Protein AF-A0A6J7IMC7-F1 (afdb_monomer)

Sequence (112 aa):
MTWAARDAGADPWSIACPRCGATLAGDQDWCMSCGAPARTVIAPTPRWRRPVVALAALALVALGGLAAAFVALTADDPTPARTLTRTTTLAPGVAPPPGVKTVTDPTTAPVP

Foldseek 3Di:
DDPPPPDPPPQVLWDAAPPPRDIDHNPDQADPVPRDRRPPPPPPDPPVVVVVVVVVVVVVVVVVVVVVVVCVVVVPDDDPDPPDDDDDDDDPPDDDDPDDDPDPDPDDDDDD

Secondary structu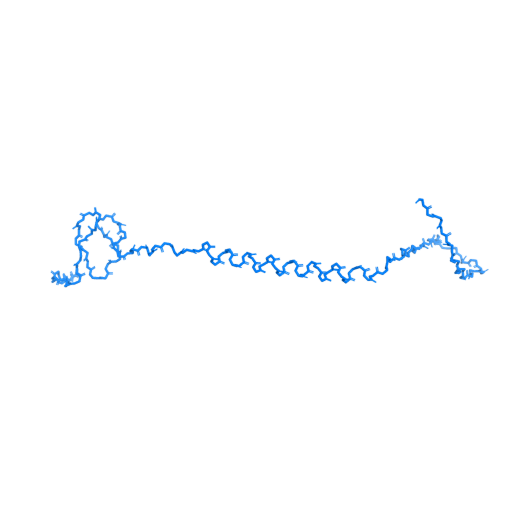re (DSSP, 8-state):
-----------TT-EE-TTT--EE-TT-SB-TTT--BSS---PPPP-THHHHHHHHHHHHHHHHHHHHHHHHHHHSS-----------PPPTTPPPPTT---------PPP-

Solvent-accessible surface area (backbone atoms only — not comparable to full-atom values): 7768 Å² total; per-residue (Å²): 140,76,83,69,78,74,72,87,61,82,55,91,57,47,44,64,33,92,86,79,60,51,83,34,56,68,84,50,53,54,37,92,87,76,70,45,70,63,64,68,73,74,69,78,78,70,74,56,66,56,63,52,51,52,52,52,52,52,51,50,52,52,5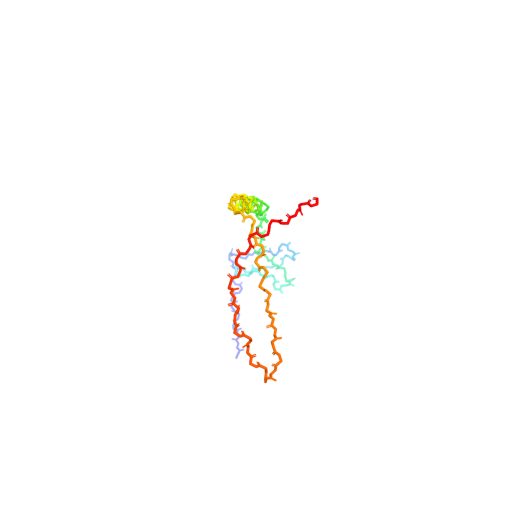2,51,52,53,52,53,53,51,50,59,58,58,70,71,56,73,80,76,77,81,81,80,81,82,84,81,86,77,66,93,89,67,80,81,74,93,75,86,69,91,76,87,71,89,78,82,78,87,84,134

Structure (mmCIF, N/CA/C/O backbone):
data_AF-A0A6J7IMC7-F1
#
_entry.id   AF-A0A6J7IMC7-F1
#
loop_
_atom_site.group_PDB
_atom_site.id
_atom_site.type_symbol
_atom_site.label_atom_id
_atom_site.label_alt_id
_atom_site.label_comp_id
_atom_site.label_asym_id
_atom_site.label_entity_id
_atom_site.label_seq_id
_atom_site.pdbx_PDB_ins_code
_atom_site.Cartn_x
_atom_site.Cartn_y
_atom_site.Cartn_z
_atom_site.occupancy
_atom_site.B_iso_or_equiv
_atom_site.auth_seq_id
_atom_site.auth_comp_id
_atom_site.auth_asym_id
_atom_site.auth_atom_id
_atom_site.pdbx_PDB_model_num
ATOM 1 N N . MET A 1 1 ? 0.063 -4.998 56.283 1.00 47.31 1 MET A N 1
ATOM 2 C CA . MET A 1 1 ? -0.082 -4.947 54.811 1.00 47.31 1 MET A CA 1
ATOM 3 C C . MET A 1 1 ? -1.540 -4.649 54.480 1.00 47.31 1 MET A C 1
ATOM 5 O O . MET A 1 1 ? -2.257 -5.498 53.975 1.00 47.31 1 MET A O 1
ATOM 9 N N . THR A 1 2 ? -2.008 -3.459 54.844 1.00 46.41 2 THR A N 1
ATOM 10 C CA . THR A 1 2 ? -3.363 -2.989 54.545 1.00 46.41 2 THR A CA 1
ATOM 11 C C . THR A 1 2 ? -3.203 -1.930 53.469 1.00 46.41 2 THR A C 1
ATOM 13 O O . THR A 1 2 ? -2.844 -0.791 53.765 1.00 46.41 2 THR A O 1
ATOM 16 N N . TRP A 1 3 ? -3.354 -2.332 52.206 1.00 53.53 3 TRP A N 1
ATOM 17 C CA . TRP A 1 3 ? -3.538 -1.389 51.112 1.00 53.53 3 TRP A CA 1
ATOM 18 C C . TRP A 1 3 ? -4.879 -0.719 51.386 1.00 53.53 3 TRP A C 1
ATOM 20 O O . TRP A 1 3 ? -5.947 -1.288 51.184 1.00 53.53 3 TRP A O 1
ATOM 30 N N . ALA A 1 4 ? -4.798 0.449 52.012 1.00 50.03 4 ALA A N 1
ATOM 31 C CA . ALA A 1 4 ? -5.940 1.302 52.218 1.00 50.03 4 ALA A CA 1
ATOM 32 C C . ALA A 1 4 ? -6.588 1.519 50.856 1.00 50.03 4 ALA A C 1
ATOM 34 O O . ALA A 1 4 ? -5.904 1.846 49.878 1.00 50.03 4 ALA A O 1
ATOM 35 N N . ALA A 1 5 ? -7.893 1.270 50.829 1.00 54.31 5 ALA A N 1
ATOM 36 C CA . ALA A 1 5 ? -8.795 1.743 49.812 1.00 54.31 5 ALA A CA 1
ATOM 37 C C . ALA A 1 5 ? -8.384 3.171 49.451 1.00 54.31 5 ALA A C 1
ATOM 39 O O . ALA A 1 5 ? -8.567 4.096 50.237 1.00 54.31 5 ALA A O 1
ATOM 40 N N . ARG A 1 6 ? -7.753 3.327 48.285 1.00 59.56 6 ARG A N 1
ATOM 41 C CA . ARG A 1 6 ? -7.771 4.614 47.612 1.00 59.56 6 ARG A CA 1
ATOM 42 C C . ARG A 1 6 ? -9.229 4.831 47.289 1.00 59.56 6 ARG A C 1
ATOM 44 O O . ARG A 1 6 ? -9.833 4.014 46.594 1.00 59.56 6 ARG A O 1
ATOM 51 N N . ASP A 1 7 ? -9.763 5.852 47.929 1.00 46.78 7 ASP A N 1
ATOM 52 C CA . ASP A 1 7 ? -11.143 6.256 47.874 1.00 46.78 7 ASP A CA 1
ATOM 53 C C . ASP A 1 7 ? -11.668 6.136 46.449 1.00 46.78 7 ASP A C 1
ATOM 55 O O . ASP A 1 7 ? -11.215 6.816 45.528 1.00 46.78 7 ASP A O 1
ATOM 59 N N . ALA A 1 8 ? -12.677 5.280 46.306 1.00 53.53 8 ALA A N 1
ATOM 60 C CA . ALA A 1 8 ? -13.664 5.315 45.242 1.00 53.53 8 ALA A CA 1
ATOM 61 C C . ALA A 1 8 ? -14.513 6.600 45.356 1.00 53.53 8 ALA A C 1
ATOM 63 O O . ALA A 1 8 ? -15.741 6.563 45.315 1.00 53.53 8 ALA A O 1
ATOM 64 N N . GLY A 1 9 ? -13.856 7.745 45.562 1.00 49.03 9 GLY A N 1
ATOM 65 C CA . GLY A 1 9 ? -14.438 9.045 45.314 1.00 49.03 9 GLY A CA 1
ATOM 66 C C . GLY A 1 9 ? -14.725 9.100 43.827 1.00 49.03 9 GLY A C 1
ATOM 67 O O . GLY A 1 9 ? -13.869 8.732 43.026 1.00 49.03 9 GLY A O 1
ATOM 68 N N . ALA A 1 10 ? -15.955 9.468 43.482 1.00 59.72 10 ALA A N 1
ATOM 69 C CA . ALA A 1 10 ? -16.407 9.605 42.111 1.00 59.72 10 ALA A CA 1
ATOM 70 C C . ALA A 1 10 ? -15.374 10.406 41.313 1.00 59.72 10 ALA A C 1
ATOM 72 O O . ALA A 1 10 ? -15.285 11.625 41.447 1.00 59.72 10 ALA A O 1
ATOM 73 N N . ASP A 1 11 ? -14.564 9.702 40.526 1.00 67.62 11 ASP A N 1
ATOM 74 C CA . ASP A 1 11 ? -13.674 10.333 39.576 1.00 67.62 11 ASP A CA 1
ATOM 75 C C . ASP A 1 11 ? -14.585 11.095 38.605 1.00 67.62 11 ASP A C 1
ATOM 77 O O . ASP A 1 11 ? -15.406 10.457 37.926 1.00 67.62 11 ASP A O 1
ATOM 81 N N . PRO A 1 12 ? -14.507 12.438 38.548 1.00 72.69 12 PRO A N 1
ATOM 82 C CA . PRO A 1 12 ? -15.342 13.220 37.643 1.00 72.69 12 PRO A CA 1
ATOM 83 C C . PRO A 1 12 ? -15.087 12.861 36.169 1.00 72.69 12 PRO A C 1
ATOM 85 O O . PRO A 1 12 ? -15.881 13.223 35.306 1.00 72.69 12 PRO A O 1
ATOM 88 N N . TRP A 1 13 ? -14.013 12.119 35.883 1.00 81.25 13 TRP A N 1
ATOM 89 C CA . TRP A 1 13 ? -13.626 11.626 34.565 1.00 81.25 13 TRP A CA 1
ATOM 90 C C . TRP A 1 13 ? -13.980 10.151 34.333 1.00 81.25 13 TRP A C 1
ATOM 92 O O . TRP A 1 13 ? -13.516 9.548 33.353 1.00 81.25 13 TRP A O 1
ATOM 102 N N . SER A 1 14 ? -14.796 9.561 35.214 1.00 87.38 14 SER A N 1
ATOM 103 C CA . SER A 1 14 ? -15.289 8.200 35.035 1.00 87.38 14 SER A CA 1
ATOM 104 C C . SER A 1 14 ? -16.332 8.107 33.919 1.00 87.38 14 SER A C 1
ATOM 106 O O . SER A 1 14 ? -17.214 8.953 33.777 1.00 87.38 14 SER A O 1
ATOM 108 N N . ILE A 1 15 ? -16.223 7.060 33.102 1.00 88.75 15 ILE A N 1
ATOM 109 C CA . ILE A 1 15 ? -17.140 6.780 31.988 1.00 88.75 15 ILE A CA 1
ATOM 110 C C . ILE A 1 15 ? -17.663 5.347 32.083 1.00 88.75 15 ILE A C 1
ATOM 112 O O . ILE A 1 15 ? -17.000 4.474 32.639 1.00 88.75 15 ILE A O 1
ATOM 116 N N . ALA A 1 16 ? -18.833 5.071 31.512 1.00 90.62 16 ALA A N 1
ATOM 117 C CA . ALA A 1 16 ? -19.326 3.703 31.377 1.00 90.62 16 ALA A CA 1
ATOM 118 C C . ALA A 1 16 ? -18.688 3.012 30.159 1.00 90.62 16 ALA A C 1
ATO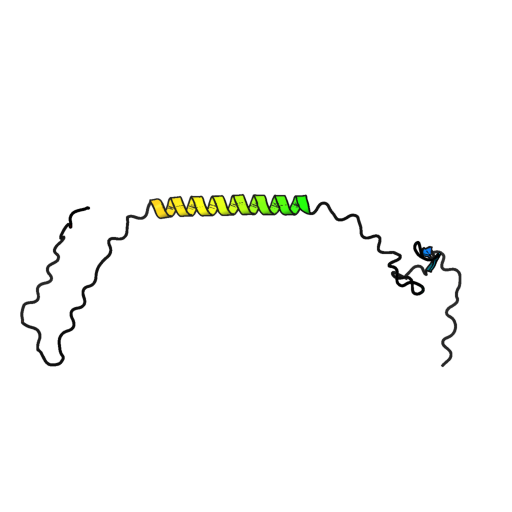M 120 O O . ALA A 1 16 ? -18.563 3.602 29.085 1.00 90.62 16 ALA A O 1
ATOM 121 N N . CYS A 1 17 ? -18.315 1.740 30.303 1.00 90.19 17 CYS A N 1
ATOM 122 C CA . CYS A 1 17 ? -17.821 0.926 29.197 1.00 90.19 17 CYS A CA 1
ATOM 123 C C . CYS A 1 17 ? -18.907 0.794 28.115 1.00 90.19 17 CYS A C 1
ATOM 125 O O . CYS A 1 17 ? -19.978 0.266 28.421 1.00 90.19 17 CYS A O 1
ATOM 127 N N . PRO A 1 18 ? -18.641 1.131 26.838 1.00 85.50 18 PRO A N 1
ATOM 128 C CA . PRO A 1 18 ? -19.640 1.001 25.773 1.00 85.50 18 PRO A CA 1
ATOM 129 C C . PRO A 1 18 ? -19.992 -0.459 25.441 1.00 85.50 18 PRO A C 1
ATOM 131 O O . PRO A 1 18 ? -20.965 -0.711 24.739 1.00 85.50 18 PRO A O 1
ATOM 134 N N . ARG A 1 19 ? -19.202 -1.431 25.924 1.00 89.00 19 ARG A N 1
ATOM 135 C CA . ARG A 1 19 ? -19.414 -2.861 25.665 1.00 89.00 19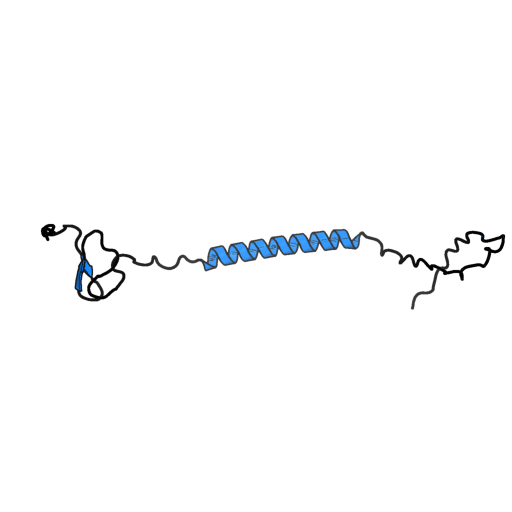 ARG A CA 1
ATOM 136 C C . ARG A 1 19 ? -20.202 -3.571 26.764 1.00 89.00 19 ARG A C 1
ATOM 138 O O . ARG A 1 19 ? -21.062 -4.383 26.448 1.00 89.00 19 ARG A O 1
ATOM 145 N N . CYS A 1 20 ? -19.879 -3.322 28.034 1.00 93.88 20 CYS A N 1
ATOM 146 C CA . CYS A 1 20 ? -20.477 -4.040 29.169 1.00 93.88 20 CYS A CA 1
ATOM 147 C C . CYS A 1 20 ? -21.110 -3.138 30.241 1.00 93.88 20 CYS A C 1
ATOM 149 O O . CYS A 1 20 ? -21.657 -3.658 31.206 1.00 93.88 20 CYS A O 1
ATOM 151 N N . GLY A 1 21 ? -21.015 -1.811 30.115 1.00 92.06 21 GLY A N 1
ATOM 152 C CA . GLY A 1 21 ? -21.593 -0.855 31.064 1.00 92.06 21 GLY A CA 1
ATOM 153 C C . GLY A 1 21 ? -20.825 -0.664 32.377 1.00 92.06 21 GLY A C 1
ATOM 154 O O . GLY A 1 21 ? -21.219 0.182 33.171 1.00 92.06 21 GLY A O 1
ATOM 155 N N . ALA A 1 22 ? -19.731 -1.395 32.617 1.00 92.56 22 ALA A N 1
ATOM 156 C CA . ALA A 1 22 ? -18.917 -1.222 33.824 1.00 92.56 22 ALA A CA 1
ATOM 157 C C . ALA A 1 22 ? -18.312 0.191 33.912 1.00 92.56 22 ALA A C 1
ATOM 159 O O . ALA A 1 22 ? -17.944 0.766 32.888 1.00 92.56 22 ALA A O 1
ATOM 160 N N . THR A 1 23 ? -18.166 0.731 35.124 1.00 91.44 23 THR A N 1
ATOM 161 C CA . THR A 1 23 ? -17.527 2.035 35.362 1.00 91.44 23 THR A CA 1
ATOM 162 C C . THR A 1 23 ? -16.019 1.950 35.132 1.00 91.44 23 THR A C 1
ATOM 164 O O . THR A 1 23 ? -15.346 1.079 35.684 1.00 91.44 23 THR A O 1
ATOM 167 N N . LEU A 1 24 ? -15.477 2.864 34.332 1.00 89.56 24 LEU A N 1
ATOM 168 C CA . LEU A 1 24 ? -14.045 3.026 34.098 1.00 89.56 24 LEU A CA 1
ATOM 169 C C . LEU A 1 24 ? -13.552 4.330 34.703 1.00 89.56 24 LEU A C 1
ATOM 171 O O . LEU A 1 24 ? -14.200 5.358 34.534 1.00 89.56 24 LEU A O 1
ATOM 175 N N . ALA A 1 25 ? -12.378 4.291 35.332 1.00 87.88 25 ALA A N 1
ATOM 176 C CA . ALA A 1 25 ? -11.698 5.493 35.804 1.00 87.88 25 ALA A CA 1
ATOM 177 C C . ALA A 1 25 ? -11.153 6.337 34.634 1.00 87.88 25 ALA A C 1
ATOM 179 O O . ALA A 1 25 ? -11.055 5.865 33.492 1.00 87.88 25 ALA A O 1
ATOM 180 N N . GLY A 1 26 ? -10.817 7.592 34.934 1.00 83.75 26 GLY A N 1
ATOM 181 C CA . GLY A 1 26 ? -10.303 8.616 34.025 1.00 83.75 2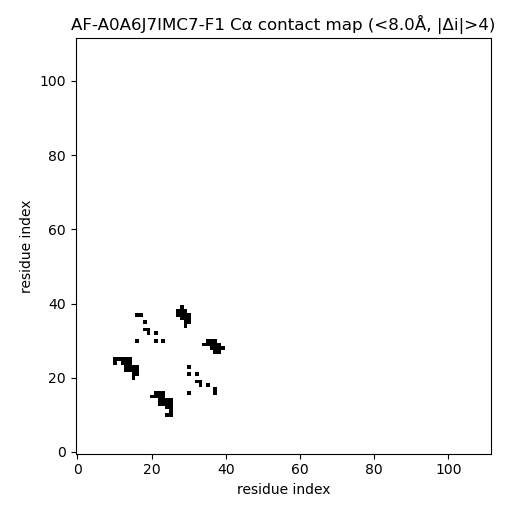6 GLY A CA 1
ATOM 182 C C . GLY A 1 26 ? -9.059 8.214 33.235 1.00 83.75 26 GLY A C 1
ATOM 183 O O . GLY A 1 26 ? -8.875 8.655 32.103 1.00 83.75 26 GLY A O 1
ATOM 184 N N . ASP A 1 27 ? -8.237 7.347 33.807 1.00 82.06 27 ASP A N 1
ATOM 185 C CA . ASP A 1 27 ? -6.935 6.915 33.300 1.00 82.06 27 ASP A CA 1
ATOM 186 C C . ASP A 1 27 ? -6.935 5.479 32.742 1.00 82.06 27 ASP A C 1
ATOM 188 O O . ASP A 1 27 ? -5.910 5.006 32.257 1.00 82.06 27 ASP A O 1
ATOM 192 N N . GLN A 1 28 ? -8.072 4.771 32.771 1.00 86.81 28 GLN A N 1
ATOM 193 C CA . GLN A 1 28 ? -8.146 3.392 32.283 1.00 86.81 28 GLN A CA 1
ATOM 194 C C . GLN A 1 28 ? -8.401 3.308 30.773 1.00 86.81 28 GLN A C 1
ATOM 196 O O . GLN A 1 28 ? -9.495 3.615 30.290 1.00 86.81 28 GLN A O 1
ATOM 201 N N . ASP A 1 29 ? -7.408 2.794 30.043 1.00 87.44 29 ASP A N 1
ATOM 202 C CA . ASP A 1 29 ? -7.489 2.516 28.601 1.00 87.44 29 ASP A CA 1
ATOM 203 C C . ASP A 1 29 ? -8.311 1.255 28.269 1.00 87.44 29 ASP A C 1
ATOM 205 O O . ASP A 1 29 ? -8.916 1.153 27.193 1.00 87.44 29 ASP A O 1
ATOM 209 N N . TRP A 1 30 ? -8.372 0.305 29.209 1.00 90.00 30 TRP A N 1
ATOM 210 C CA . TRP A 1 30 ? -8.982 -1.018 29.053 1.00 90.00 30 TRP A CA 1
ATOM 211 C C . TRP A 1 30 ? -10.001 -1.270 30.163 1.00 90.00 30 TRP A C 1
ATOM 213 O O . TRP A 1 30 ? -9.789 -0.915 31.321 1.00 90.00 30 TRP A O 1
ATOM 223 N N . CYS A 1 31 ? -11.104 -1.936 29.832 1.00 91.31 31 CYS A N 1
ATOM 224 C CA . CYS A 1 31 ? -12.073 -2.356 30.834 1.00 91.31 31 CYS A CA 1
ATOM 225 C C . CYS A 1 31 ? -11.583 -3.615 31.565 1.00 91.31 31 CYS A C 1
ATOM 227 O O . CYS A 1 31 ? -11.532 -4.689 30.971 1.00 91.31 31 CYS A O 1
ATOM 229 N N . MET A 1 32 ? -11.323 -3.518 32.869 1.00 91.88 32 MET A N 1
ATOM 230 C CA . MET A 1 32 ? -10.904 -4.660 33.702 1.00 91.88 32 MET A CA 1
ATOM 231 C C . MET A 1 32 ? -12.008 -5.706 33.924 1.00 91.88 32 MET A C 1
ATOM 233 O O . MET A 1 32 ? -11.728 -6.812 34.375 1.00 91.88 32 MET A O 1
ATOM 237 N N . SER A 1 33 ? -13.263 -5.384 33.591 1.00 93.19 33 SER A N 1
ATOM 238 C CA . SER A 1 33 ? -14.388 -6.320 33.708 1.00 93.19 33 SER A CA 1
ATOM 239 C C . SER A 1 33 ? -14.593 -7.185 32.461 1.00 93.19 33 SER A C 1
ATOM 241 O O . SER A 1 33 ? -15.004 -8.331 32.589 1.00 93.19 33 SER A O 1
ATOM 243 N N . CYS A 1 34 ? -14.346 -6.658 31.253 1.00 92.69 34 CYS A N 1
ATOM 244 C CA . CYS A 1 34 ? -14.607 -7.384 29.995 1.00 92.69 34 CYS A CA 1
ATOM 245 C C . CYS A 1 34 ? -13.432 -7.422 29.001 1.00 92.69 34 CYS A C 1
ATOM 247 O O . CYS A 1 34 ? -13.559 -8.023 27.935 1.00 92.69 34 CYS A O 1
ATOM 249 N N . GLY A 1 35 ? -12.314 -6.757 29.300 1.00 91.25 35 GLY A N 1
ATOM 250 C CA . GLY A 1 35 ? -11.118 -6.702 28.453 1.00 91.25 35 GLY A CA 1
ATOM 251 C C . GLY A 1 35 ? -11.234 -5.813 27.210 1.00 91.25 35 GLY A C 1
ATOM 252 O O . GLY A 1 35 ? -10.328 -5.802 26.381 1.00 91.25 35 GLY A O 1
ATOM 253 N N . ALA A 1 36 ? -12.337 -5.079 27.030 1.00 88.62 36 ALA A N 1
ATOM 254 C CA . ALA A 1 36 ? -12.512 -4.220 25.864 1.00 88.62 36 ALA A CA 1
ATOM 255 C C . ALA A 1 36 ? -11.641 -2.952 25.946 1.00 88.62 36 ALA A C 1
ATOM 257 O O . ALA A 1 36 ? -11.572 -2.346 27.020 1.00 88.62 36 ALA A O 1
ATOM 258 N N . PRO A 1 37 ? -11.045 -2.505 24.826 1.00 86.00 37 PRO A N 1
ATOM 259 C CA . PRO A 1 37 ? -10.451 -1.179 24.748 1.00 86.00 37 PRO A CA 1
ATOM 260 C C . PRO A 1 37 ? -11.563 -0.141 24.890 1.00 86.00 37 PRO A C 1
ATOM 262 O O . PRO A 1 37 ? -12.511 -0.131 24.105 1.00 86.00 37 PRO A O 1
ATOM 265 N N . ALA A 1 38 ? -11.490 0.700 25.914 1.00 76.94 38 ALA A N 1
ATOM 266 C CA . ALA A 1 38 ? -12.581 1.616 26.220 1.00 76.94 38 ALA A CA 1
ATOM 267 C C . ALA A 1 38 ? -12.347 3.038 25.715 1.00 76.94 38 ALA A C 1
ATOM 269 O O . ALA A 1 38 ? -13.313 3.746 25.444 1.00 76.94 38 ALA A O 1
ATOM 270 N N . ARG A 1 39 ? -11.080 3.445 25.576 1.00 71.12 39 ARG A N 1
ATOM 271 C CA . ARG A 1 39 ? -10.700 4.801 25.149 1.00 71.12 39 ARG A CA 1
ATOM 272 C C . ARG A 1 39 ? -9.975 4.846 23.809 1.00 71.12 39 ARG A C 1
ATOM 274 O O . ARG A 1 39 ? -9.898 5.908 23.198 1.00 71.12 39 ARG A O 1
ATOM 281 N N . THR A 1 40 ? -9.511 3.711 23.288 1.00 69.69 40 THR A N 1
ATOM 282 C CA . THR A 1 40 ? -8.913 3.657 21.950 1.00 69.69 40 THR A CA 1
ATOM 283 C C . THR A 1 40 ? -10.008 3.525 20.895 1.00 69.69 40 THR A C 1
ATOM 285 O O . THR A 1 40 ? -10.215 2.484 20.273 1.00 69.69 40 THR A O 1
ATOM 288 N N . VAL A 1 41 ? -10.719 4.63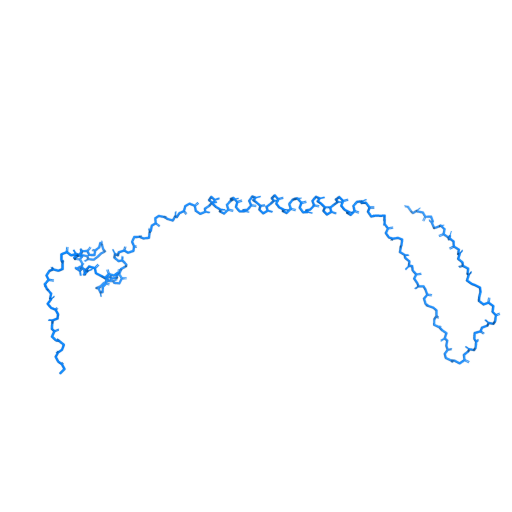0 20.654 1.00 62.94 41 VAL A N 1
ATOM 289 C CA . VAL A 1 41 ? -11.354 4.821 19.349 1.00 62.94 41 VAL A CA 1
ATOM 290 C C . VAL A 1 41 ? -10.203 4.892 18.355 1.00 62.94 41 VAL A C 1
ATOM 292 O O . VAL A 1 41 ? -9.541 5.919 18.223 1.00 62.94 41 VAL A O 1
ATOM 295 N N . ILE A 1 42 ? -9.908 3.760 17.716 1.00 65.38 42 ILE A N 1
ATOM 296 C CA . ILE A 1 42 ? -8.994 3.692 16.581 1.00 65.38 42 ILE A CA 1
ATOM 297 C C . ILE A 1 42 ? -9.515 4.731 15.592 1.00 65.38 42 ILE A C 1
ATOM 299 O O . ILE A 1 42 ? -10.605 4.566 15.038 1.00 65.38 42 ILE A O 1
ATOM 303 N N . ALA A 1 43 ? -8.784 5.840 15.442 1.00 66.38 43 ALA A N 1
ATOM 304 C CA . ALA A 1 43 ? -9.135 6.875 14.484 1.00 66.38 43 ALA A CA 1
ATOM 305 C C . ALA A 1 43 ? -9.401 6.202 13.125 1.00 66.38 43 ALA A C 1
ATOM 307 O O . ALA A 1 43 ? -8.677 5.256 12.784 1.00 66.38 43 ALA A O 1
ATOM 308 N N . PRO A 1 44 ? -10.424 6.641 12.360 1.00 69.06 44 PRO A N 1
ATOM 309 C CA . PRO A 1 44 ? -10.732 6.053 11.064 1.00 69.06 44 PRO A CA 1
ATOM 310 C C . PRO A 1 44 ? -9.445 5.914 10.267 1.00 69.06 44 PRO A C 1
ATOM 312 O O . PRO A 1 44 ? -8.679 6.879 10.186 1.00 69.06 44 PRO A O 1
ATOM 315 N N . THR A 1 45 ? -9.184 4.716 9.737 1.00 63.16 45 THR A N 1
ATOM 316 C CA . THR A 1 45 ? -7.942 4.424 9.024 1.00 63.16 45 THR A CA 1
ATOM 317 C C . THR A 1 45 ? -7.690 5.550 8.022 1.00 63.16 45 THR A C 1
ATOM 319 O O . THR A 1 45 ? -8.522 5.773 7.132 1.00 63.16 45 THR A O 1
ATOM 322 N N . PRO A 1 46 ? -6.587 6.313 8.172 1.00 71.12 46 PRO A N 1
ATOM 323 C CA . PRO A 1 46 ? -6.271 7.391 7.249 1.00 71.12 46 PRO A CA 1
ATOM 324 C C . PRO A 1 46 ? -6.292 6.823 5.832 1.00 71.12 46 PRO A C 1
ATOM 326 O O . PRO A 1 46 ? -5.968 5.648 5.646 1.00 71.12 46 PRO A O 1
ATOM 329 N N . ARG A 1 47 ? -6.683 7.615 4.824 1.00 81.94 47 ARG A N 1
ATOM 330 C CA . ARG A 1 47 ? -6.741 7.174 3.414 1.00 81.94 47 ARG A CA 1
ATOM 331 C C . ARG A 1 47 ? -5.333 6.904 2.848 1.00 81.94 47 ARG A C 1
ATOM 333 O O . ARG A 1 47 ? -4.918 7.549 1.889 1.00 81.94 47 ARG A O 1
ATOM 340 N N . TRP A 1 48 ? -4.622 5.925 3.404 1.00 88.94 48 TRP A N 1
ATOM 341 C CA . TRP A 1 48 ? -3.251 5.505 3.107 1.00 88.94 48 TRP A CA 1
ATOM 342 C C . TRP A 1 48 ? -3.057 5.096 1.652 1.00 88.94 48 TRP A C 1
ATOM 344 O O . TRP A 1 48 ? -1.957 5.191 1.120 1.00 88.94 48 TRP A O 1
ATOM 354 N N . ARG A 1 49 ? -4.143 4.742 0.960 1.00 91.00 49 ARG A N 1
ATOM 355 C CA . ARG A 1 49 ? -4.125 4.523 -0.488 1.00 91.00 49 ARG A CA 1
ATOM 356 C C . ARG A 1 49 ? -3.554 5.724 -1.249 1.00 91.00 49 ARG A C 1
ATOM 358 O O . ARG A 1 49 ? -2.826 5.518 -2.207 1.00 91.00 49 ARG A O 1
ATOM 365 N N . ARG A 1 50 ? -3.835 6.963 -0.821 1.00 93.31 50 ARG A N 1
ATOM 366 C CA . ARG A 1 50 ? -3.327 8.176 -1.489 1.00 93.31 50 ARG A CA 1
ATOM 367 C C . ARG A 1 50 ? -1.798 8.311 -1.419 1.00 93.31 50 ARG A C 1
ATOM 369 O O . ARG A 1 50 ? -1.198 8.383 -2.487 1.00 93.31 50 ARG A O 1
ATOM 376 N N . PRO A 1 51 ? -1.152 8.319 -0.235 1.00 92.81 51 PRO A N 1
ATOM 377 C CA . PRO A 1 51 ? 0.306 8.378 -0.169 1.00 92.81 51 PRO A CA 1
ATOM 378 C C . PRO A 1 51 ? 0.970 7.161 -0.825 1.00 92.81 51 PRO A C 1
ATOM 380 O O . PRO A 1 51 ? 1.979 7.329 -1.498 1.00 92.81 51 PRO A O 1
ATOM 383 N N . VAL A 1 52 ? 0.382 5.961 -0.722 1.00 95.69 52 VAL A N 1
ATOM 384 C CA . VAL A 1 52 ? 0.913 4.761 -1.397 1.00 95.69 52 VAL A CA 1
ATOM 385 C C . VAL A 1 52 ? 0.918 4.923 -2.920 1.00 95.69 52 VAL A C 1
ATOM 387 O O . VAL A 1 52 ? 1.933 4.657 -3.555 1.00 95.69 52 VAL A O 1
ATOM 390 N N . VAL A 1 53 ? -0.181 5.401 -3.513 1.00 96.88 53 VAL A N 1
ATOM 391 C CA . VAL A 1 53 ? -0.252 5.644 -4.964 1.00 96.88 53 VAL A CA 1
ATOM 392 C C . VAL A 1 53 ? 0.719 6.746 -5.390 1.00 96.88 53 VAL A C 1
ATOM 394 O O . VAL A 1 53 ? 1.373 6.606 -6.419 1.00 96.88 53 VAL A O 1
ATOM 397 N N . ALA A 1 54 ? 0.861 7.810 -4.595 1.00 97.00 54 ALA A N 1
ATOM 398 C CA . ALA A 1 54 ? 1.815 8.880 -4.881 1.00 97.00 54 ALA A CA 1
AT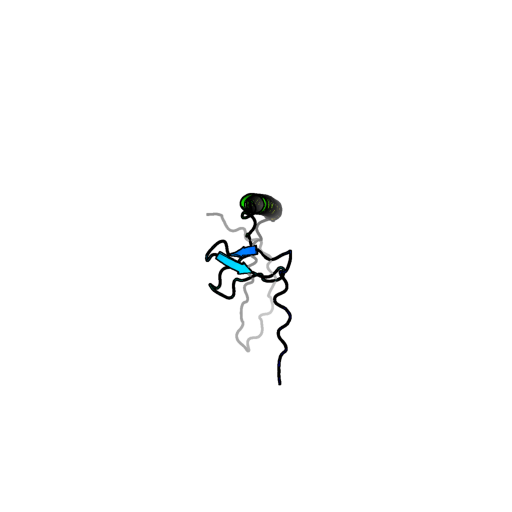OM 399 C C . ALA A 1 54 ? 3.267 8.369 -4.893 1.00 97.00 54 ALA A C 1
ATOM 401 O O . ALA A 1 54 ? 4.008 8.657 -5.830 1.00 97.00 54 ALA A O 1
ATOM 402 N N . LEU A 1 55 ? 3.655 7.564 -3.898 1.00 97.88 55 LEU A N 1
ATOM 403 C CA . LEU A 1 55 ? 4.985 6.952 -3.833 1.00 97.88 55 LEU A CA 1
ATOM 404 C C . LEU A 1 55 ? 5.226 5.977 -4.989 1.00 97.88 55 LEU A C 1
ATOM 406 O O . LEU A 1 55 ? 6.298 5.998 -5.588 1.00 97.88 55 LEU A O 1
ATOM 410 N N . ALA A 1 56 ? 4.229 5.160 -5.341 1.00 98.12 56 ALA A N 1
ATOM 411 C CA . ALA A 1 56 ? 4.327 4.243 -6.473 1.00 98.12 56 ALA A CA 1
ATOM 412 C C . ALA A 1 56 ? 4.502 4.991 -7.806 1.00 98.12 56 ALA A C 1
ATOM 414 O O . ALA A 1 56 ? 5.332 4.602 -8.624 1.00 98.12 56 ALA A O 1
ATOM 415 N N . ALA A 1 57 ? 3.770 6.091 -8.008 1.00 98.44 57 ALA A N 1
ATOM 416 C CA . ALA A 1 57 ? 3.916 6.934 -9.192 1.00 98.44 57 ALA A CA 1
ATOM 417 C C . ALA A 1 57 ? 5.311 7.578 -9.266 1.00 98.44 57 ALA A C 1
ATOM 419 O O . ALA A 1 57 ? 5.950 7.534 -10.313 1.00 98.44 57 ALA A O 1
ATOM 420 N N . LEU A 1 58 ? 5.814 8.112 -8.148 1.00 98.62 58 LEU A N 1
ATOM 421 C CA . LEU A 1 58 ? 7.175 8.652 -8.047 1.00 98.62 58 LEU A CA 1
ATOM 422 C C . LEU A 1 58 ? 8.241 7.599 -8.371 1.00 98.62 58 LEU A C 1
ATOM 424 O O . LEU A 1 58 ? 9.156 7.873 -9.146 1.00 98.62 58 LEU A O 1
ATOM 428 N N . ALA A 1 59 ? 8.101 6.389 -7.826 1.00 98.56 59 ALA A N 1
ATOM 429 C CA . ALA A 1 59 ? 9.012 5.285 -8.106 1.00 98.56 59 ALA A CA 1
ATOM 430 C C . ALA A 1 59 ? 8.987 4.887 -9.590 1.00 98.56 59 ALA A C 1
ATOM 432 O O . ALA A 1 59 ? 10.044 4.708 -10.188 1.00 98.56 59 ALA A O 1
ATOM 433 N N . LEU A 1 60 ? 7.803 4.808 -10.207 1.00 98.69 60 LEU A N 1
ATOM 434 C CA . LEU A 1 60 ? 7.664 4.518 -11.637 1.00 98.69 60 LEU A CA 1
ATOM 435 C C . LEU A 1 60 ? 8.338 5.580 -12.511 1.00 98.69 60 LEU A C 1
ATOM 437 O O . LEU A 1 60 ? 9.044 5.230 -13.453 1.00 98.69 60 LEU A O 1
ATOM 441 N N . VAL A 1 61 ? 8.163 6.863 -12.185 1.00 98.56 61 VAL A N 1
ATOM 442 C CA . VAL A 1 61 ? 8.812 7.964 -12.915 1.00 98.56 61 VAL A CA 1
ATOM 443 C C . VAL A 1 61 ? 10.334 7.892 -12.772 1.00 98.56 61 VAL A C 1
ATOM 445 O O . VAL A 1 61 ? 11.045 8.000 -13.769 1.00 98.56 61 VAL A O 1
ATOM 448 N N . ALA A 1 62 ? 10.842 7.654 -11.560 1.00 98.56 62 ALA A N 1
ATOM 449 C CA . ALA A 1 62 ? 12.277 7.527 -11.316 1.00 98.56 62 ALA A CA 1
ATOM 450 C C . ALA A 1 62 ? 12.888 6.332 -12.068 1.00 98.56 62 ALA A C 1
ATOM 452 O O . ALA A 1 62 ? 13.916 6.478 -12.728 1.00 98.56 62 ALA A O 1
ATOM 453 N N . LEU A 1 63 ? 12.233 5.167 -12.019 1.00 98.50 63 LEU A N 1
ATOM 454 C CA . LEU A 1 63 ? 12.669 3.966 -12.735 1.00 98.50 63 LEU A CA 1
ATOM 455 C C . LEU A 1 63 ? 12.628 4.159 -14.255 1.00 98.50 63 LEU A C 1
ATOM 457 O O . LEU A 1 63 ? 13.569 3.766 -14.940 1.00 98.50 63 LEU A O 1
ATOM 461 N N . GLY A 1 64 ? 11.581 4.800 -14.781 1.00 98.38 64 GLY A N 1
ATOM 462 C CA . GLY A 1 64 ? 11.481 5.128 -16.203 1.00 98.38 64 GLY A CA 1
ATOM 463 C C . GLY A 1 64 ? 12.597 6.068 -16.667 1.00 98.38 64 GLY A C 1
ATOM 464 O O . GLY A 1 64 ? 13.220 5.817 -17.697 1.00 98.38 64 GLY A O 1
ATOM 465 N N . GLY A 1 65 ? 12.903 7.105 -15.881 1.00 98.31 65 GLY A N 1
ATOM 466 C CA . GLY A 1 65 ? 14.009 8.023 -16.165 1.00 98.31 65 GLY A CA 1
ATOM 467 C C . GLY A 1 65 ? 15.376 7.331 -16.149 1.00 98.31 65 GLY A C 1
ATOM 468 O O . GLY A 1 65 ? 16.168 7.518 -17.070 1.00 98.31 65 GLY A O 1
ATOM 469 N N . LEU A 1 66 ? 15.629 6.483 -15.146 1.00 98.31 66 LEU A N 1
ATOM 470 C CA . LEU A 1 66 ? 16.860 5.689 -15.055 1.00 98.31 66 LEU A CA 1
A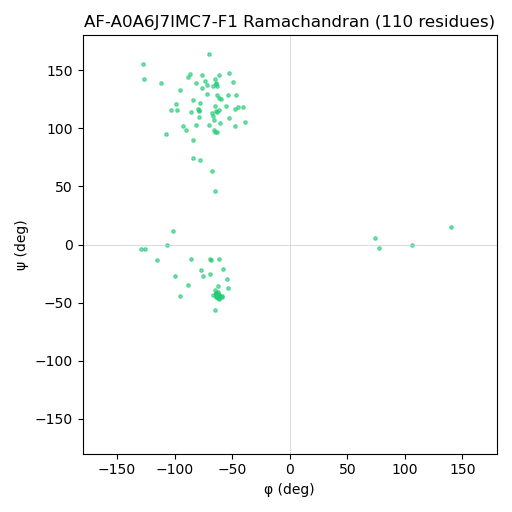TOM 471 C C . LEU A 1 66 ? 17.020 4.736 -16.248 1.00 98.31 66 LEU A C 1
ATOM 473 O O . LEU A 1 66 ? 18.102 4.661 -16.827 1.00 98.31 66 LEU A O 1
ATOM 477 N N . ALA A 1 67 ? 15.949 4.044 -16.645 1.00 97.44 67 ALA A N 1
ATOM 478 C CA . ALA A 1 67 ? 15.972 3.151 -17.800 1.00 97.44 67 ALA A CA 1
ATOM 479 C C . ALA A 1 67 ? 16.256 3.909 -19.107 1.00 97.44 67 ALA A C 1
ATOM 481 O O . ALA A 1 67 ? 17.088 3.472 -19.899 1.00 97.44 67 ALA A O 1
ATOM 482 N N . ALA A 1 68 ? 15.618 5.067 -19.315 1.00 96.94 68 ALA A N 1
ATOM 483 C CA . ALA A 1 68 ? 15.855 5.898 -20.493 1.00 96.94 68 ALA A CA 1
ATOM 484 C C . ALA A 1 68 ? 17.308 6.396 -20.566 1.00 96.94 68 ALA A C 1
ATOM 486 O O . ALA A 1 68 ? 17.931 6.316 -21.624 1.00 96.94 68 ALA A O 1
ATOM 487 N N . ALA A 1 69 ? 17.867 6.848 -19.439 1.00 95.56 69 ALA A N 1
ATOM 488 C CA . ALA A 1 69 ? 19.264 7.270 -19.361 1.00 95.56 69 ALA A CA 1
ATOM 489 C C . ALA A 1 69 ? 20.236 6.116 -19.661 1.00 95.56 69 ALA A C 1
ATOM 491 O O . ALA A 1 69 ? 21.211 6.305 -20.384 1.00 95.56 69 ALA A O 1
ATOM 492 N N . PHE A 1 70 ? 19.952 4.913 -19.153 1.00 96.06 70 PHE A N 1
ATOM 493 C CA . PHE A 1 70 ? 20.761 3.724 -19.423 1.00 96.06 70 PHE A CA 1
ATOM 494 C C . PHE A 1 70 ? 20.746 3.329 -20.908 1.00 96.06 70 PHE A C 1
ATOM 496 O O . PHE A 1 70 ? 21.793 3.017 -21.474 1.00 96.06 70 PHE A O 1
ATOM 503 N N . VAL A 1 71 ? 19.578 3.369 -21.557 1.00 95.38 71 VAL A N 1
ATOM 504 C CA . VAL A 1 71 ? 19.457 3.087 -22.998 1.00 95.38 71 VAL A CA 1
ATOM 505 C C . VAL A 1 71 ? 20.211 4.123 -23.825 1.00 95.38 71 VAL A C 1
ATOM 507 O O . VAL A 1 71 ? 20.928 3.744 -24.743 1.00 95.38 71 VAL A O 1
ATOM 510 N N . ALA A 1 72 ? 20.091 5.410 -23.486 1.00 92.88 72 ALA A N 1
ATOM 511 C CA . ALA A 1 72 ? 20.832 6.461 -24.176 1.00 92.88 72 ALA A CA 1
ATOM 512 C C . ALA A 1 72 ? 22.347 6.230 -24.082 1.00 92.88 72 ALA A C 1
ATOM 514 O O . ALA A 1 72 ? 23.033 6.303 -25.090 1.00 92.88 72 ALA A O 1
ATOM 515 N N . LEU A 1 73 ? 22.847 5.866 -22.896 1.00 90.38 73 LEU A N 1
ATOM 516 C CA . LEU A 1 73 ? 24.271 5.607 -22.686 1.00 90.38 73 LEU A CA 1
ATOM 517 C C . LEU A 1 73 ? 24.767 4.366 -23.446 1.00 90.38 73 LEU A C 1
ATOM 519 O O . LEU A 1 73 ? 25.831 4.399 -24.047 1.00 90.38 73 LEU A O 1
ATOM 523 N N . THR A 1 74 ? 23.996 3.277 -23.427 1.00 90.81 74 THR A N 1
ATOM 524 C CA . THR A 1 74 ? 24.392 2.008 -24.067 1.00 90.81 74 THR A CA 1
ATOM 525 C C . THR A 1 74 ? 24.234 2.006 -25.585 1.00 90.81 74 THR A C 1
ATOM 527 O O . THR A 1 74 ? 24.886 1.211 -26.256 1.00 90.81 74 THR A O 1
ATOM 530 N N . ALA A 1 75 ? 23.390 2.876 -26.143 1.00 84.88 75 ALA A N 1
ATOM 531 C CA . ALA A 1 75 ? 23.240 3.016 -27.589 1.00 84.88 75 ALA A CA 1
ATOM 532 C C . ALA A 1 75 ? 24.475 3.643 -28.261 1.00 84.88 75 ALA A C 1
ATOM 534 O O . ALA A 1 75 ? 24.714 3.382 -29.439 1.00 84.88 75 ALA A O 1
ATOM 535 N N . ASP A 1 76 ? 25.253 4.437 -27.519 1.00 77.62 76 ASP A N 1
ATOM 536 C CA . ASP A 1 76 ? 26.452 5.116 -28.022 1.00 77.62 76 ASP A CA 1
ATOM 537 C C . ASP A 1 76 ? 27.721 4.242 -27.954 1.00 77.62 76 ASP A C 1
ATOM 539 O O . ASP A 1 76 ? 28.738 4.580 -28.566 1.00 77.62 76 ASP A O 1
ATOM 543 N N . ASP A 1 77 ? 27.682 3.104 -27.251 1.00 76.56 77 ASP A N 1
ATOM 544 C CA . ASP A 1 77 ? 28.823 2.193 -27.153 1.00 76.56 77 ASP A CA 1
ATOM 545 C C . ASP A 1 77 ? 28.935 1.317 -28.420 1.00 76.56 77 ASP A C 1
ATOM 547 O O . ASP A 1 77 ? 28.054 0.492 -28.694 1.00 76.56 77 ASP A O 1
ATOM 551 N N . PRO A 1 78 ? 30.024 1.419 -29.213 1.00 69.50 78 PRO A N 1
ATOM 552 C CA . PRO A 1 78 ? 30.241 0.501 -30.323 1.00 69.50 78 PRO A CA 1
ATOM 553 C C . PRO A 1 78 ? 30.398 -0.925 -29.786 1.00 69.50 78 PRO A C 1
ATOM 555 O O . PRO A 1 78 ? 31.125 -1.153 -28.817 1.00 69.50 78 PRO A O 1
ATOM 558 N N . THR A 1 79 ? 29.748 -1.899 -30.436 1.00 70.75 79 THR A N 1
ATOM 559 C CA . THR A 1 79 ? 29.841 -3.326 -30.079 1.00 70.75 79 THR A CA 1
ATOM 560 C C . THR A 1 79 ? 31.304 -3.705 -29.831 1.00 70.75 79 THR A C 1
ATOM 562 O O . THR A 1 79 ? 32.107 -3.590 -30.764 1.00 70.75 79 THR A O 1
ATOM 565 N N . PRO A 1 80 ? 31.689 -4.144 -28.617 1.00 65.81 80 PRO A N 1
ATOM 566 C CA . PRO A 1 80 ? 33.075 -4.477 -28.349 1.00 65.81 80 PRO A CA 1
ATOM 567 C C . PRO A 1 80 ? 33.458 -5.649 -29.248 1.00 65.81 80 PRO A C 1
ATOM 569 O O . PRO A 1 80 ? 32.916 -6.751 -29.125 1.00 65.81 80 PRO A O 1
ATOM 572 N N . ALA A 1 81 ? 34.380 -5.405 -30.183 1.00 68.12 81 ALA A N 1
ATOM 573 C CA . ALA A 1 81 ? 34.965 -6.465 -30.982 1.00 68.12 81 ALA A CA 1
ATOM 574 C C . ALA A 1 81 ? 35.546 -7.498 -30.013 1.00 68.12 81 ALA A C 1
ATOM 576 O O . ALA A 1 81 ? 36.394 -7.185 -29.175 1.00 68.12 81 ALA A O 1
ATOM 577 N N . ARG A 1 82 ? 35.035 -8.729 -30.077 1.00 69.56 82 ARG A N 1
ATOM 578 C CA . ARG A 1 82 ? 35.478 -9.812 -29.203 1.00 69.56 82 ARG A CA 1
ATOM 579 C C . ARG A 1 82 ? 36.929 -10.140 -29.538 1.00 69.56 82 ARG A C 1
ATOM 581 O O . ARG A 1 82 ? 37.197 -10.894 -30.471 1.00 69.56 82 ARG A O 1
ATOM 588 N N . THR A 1 83 ? 37.863 -9.606 -28.759 1.00 67.50 83 THR A N 1
ATOM 589 C CA . THR A 1 83 ? 39.275 -9.972 -28.866 1.00 67.50 83 THR A CA 1
ATOM 590 C C . THR A 1 83 ? 39.443 -11.397 -28.355 1.00 67.50 83 THR A C 1
ATOM 592 O O . THR A 1 83 ? 39.413 -11.662 -27.154 1.00 67.50 83 THR A O 1
ATOM 595 N N . LEU A 1 84 ? 39.576 -12.347 -29.277 1.00 71.25 84 LEU A N 1
ATOM 596 C CA . LEU A 1 84 ? 39.916 -13.725 -28.949 1.00 71.25 84 LEU A CA 1
ATOM 597 C C . LEU A 1 84 ? 41.432 -13.826 -28.759 1.00 71.25 84 LEU A C 1
ATOM 599 O O . LEU A 1 84 ? 42.190 -13.870 -29.726 1.00 71.25 84 LEU A O 1
ATOM 603 N N . THR A 1 85 ? 41.889 -13.887 -27.509 1.00 71.06 85 THR A N 1
ATOM 604 C CA . THR A 1 85 ? 43.283 -14.230 -27.209 1.00 71.06 85 THR A CA 1
ATOM 605 C C . THR A 1 85 ? 43.460 -15.740 -27.327 1.00 71.06 85 THR A C 1
ATOM 607 O O . THR A 1 85 ? 42.949 -16.507 -26.510 1.00 71.06 85 THR A O 1
ATOM 610 N N . ARG A 1 86 ? 44.185 -16.185 -28.358 1.00 76.25 86 ARG A N 1
ATOM 611 C CA . ARG A 1 86 ? 44.546 -17.595 -28.534 1.00 76.25 86 ARG A CA 1
ATOM 612 C C . ARG A 1 86 ? 45.877 -17.876 -27.841 1.00 76.25 86 ARG A C 1
ATOM 614 O O . ARG A 1 86 ? 46.939 -17.624 -28.402 1.00 76.25 86 ARG A O 1
ATOM 621 N N . THR A 1 87 ? 45.820 -18.427 -26.634 1.00 74.75 87 THR A N 1
ATOM 622 C CA . THR A 1 87 ? 47.014 -18.941 -25.955 1.00 74.75 87 THR A CA 1
ATOM 623 C C . THR A 1 87 ? 47.379 -20.297 -26.544 1.00 74.75 87 THR A C 1
ATOM 625 O O . THR A 1 87 ? 46.570 -21.223 -26.530 1.00 74.75 87 THR A O 1
ATOM 628 N N . THR A 1 88 ? 48.598 -20.418 -27.064 1.00 71.94 88 THR A N 1
ATOM 629 C CA . THR A 1 88 ? 49.144 -21.705 -27.510 1.00 71.94 88 THR A CA 1
ATOM 630 C C . THR A 1 88 ? 50.132 -22.183 -26.454 1.00 71.94 88 THR A C 1
ATOM 632 O O . THR A 1 88 ? 51.135 -21.520 -26.205 1.00 71.94 88 THR A O 1
ATOM 635 N N . THR A 1 89 ? 49.836 -23.309 -25.805 1.00 74.38 89 THR A N 1
ATOM 636 C CA . THR A 1 89 ? 50.725 -23.920 -24.810 1.00 74.38 89 THR A CA 1
ATOM 637 C C . THR A 1 89 ? 51.765 -24.783 -25.516 1.00 74.38 89 THR A C 1
ATOM 639 O O . THR A 1 89 ? 51.413 -25.691 -26.267 1.00 74.38 89 THR A O 1
ATOM 642 N N . LEU A 1 90 ? 53.045 -24.512 -25.265 1.00 71.00 90 LEU A N 1
ATOM 643 C CA . LEU A 1 90 ? 54.158 -25.354 -25.703 1.00 71.00 90 LEU A CA 1
ATOM 644 C C . LEU A 1 90 ? 54.441 -26.434 -24.651 1.00 71.00 90 LEU A C 1
ATOM 646 O O . LEU A 1 90 ? 54.318 -26.188 -23.450 1.00 71.00 90 LEU A O 1
ATOM 650 N N . ALA A 1 91 ? 54.824 -27.631 -25.100 1.00 76.25 91 ALA A N 1
ATOM 651 C CA . ALA A 1 91 ? 55.230 -28.715 -24.211 1.00 76.25 91 ALA A CA 1
ATOM 652 C C . ALA A 1 91 ? 56.527 -28.346 -23.452 1.00 76.25 91 ALA A C 1
ATOM 654 O O . ALA A 1 91 ? 57.424 -27.738 -24.047 1.00 76.25 91 ALA A O 1
ATOM 655 N N . PRO A 1 92 ? 56.671 -28.717 -22.165 1.00 68.19 92 PRO A N 1
ATOM 656 C CA . PRO A 1 92 ? 57.885 -28.443 -21.399 1.00 68.19 92 PRO A CA 1
ATOM 657 C C . PRO A 1 92 ? 59.115 -29.102 -22.041 1.00 68.19 92 PRO A C 1
ATOM 659 O O . PRO A 1 92 ? 59.123 -30.310 -22.263 1.00 68.19 92 PRO A O 1
ATOM 662 N N . GLY A 1 93 ? 60.158 -28.313 -22.320 1.00 69.12 93 GLY A N 1
ATOM 663 C CA . GLY A 1 93 ? 61.456 -28.804 -22.809 1.00 69.12 93 GLY A CA 1
ATOM 664 C C . GLY A 1 93 ? 61.768 -28.551 -24.289 1.00 69.12 93 GLY A C 1
ATOM 665 O O . GLY A 1 93 ? 62.861 -28.896 -24.729 1.00 69.12 93 GLY A O 1
ATOM 666 N N . VAL A 1 94 ? 60.870 -27.921 -25.055 1.00 65.31 94 VAL A N 1
ATOM 667 C CA . VAL A 1 94 ? 61.142 -27.536 -26.453 1.00 65.31 94 VAL A CA 1
ATOM 668 C C . VAL A 1 94 ? 61.537 -26.057 -26.522 1.00 65.31 94 VAL A C 1
ATOM 670 O O . VAL A 1 94 ? 60.769 -25.187 -26.114 1.00 65.31 94 VAL A O 1
ATOM 673 N N . ALA A 1 95 ? 62.736 -25.764 -27.034 1.00 64.12 95 ALA A N 1
ATOM 674 C CA . ALA A 1 95 ? 63.180 -24.392 -27.285 1.00 64.12 95 ALA A CA 1
ATOM 675 C C . ALA A 1 95 ? 62.339 -23.752 -28.412 1.00 64.12 95 ALA A C 1
ATOM 677 O O . ALA A 1 95 ? 62.081 -24.417 -29.419 1.00 64.12 95 ALA A O 1
ATOM 678 N N . PRO A 1 96 ? 61.901 -22.485 -28.279 1.00 65.62 96 PRO A N 1
ATOM 679 C CA . PRO A 1 96 ? 61.107 -21.834 -29.314 1.00 65.62 96 PRO A CA 1
ATOM 680 C C . PRO A 1 96 ? 61.921 -21.686 -30.612 1.00 65.62 96 PRO A C 1
ATOM 682 O O . PRO A 1 96 ? 63.105 -21.341 -30.554 1.00 65.62 96 PRO A O 1
ATOM 685 N N . PRO A 1 97 ? 61.317 -21.925 -31.791 1.00 65.31 97 PRO A N 1
ATOM 686 C CA . PRO A 1 97 ? 62.006 -21.739 -33.060 1.00 65.31 97 PRO A CA 1
ATOM 687 C C . PRO A 1 97 ? 62.364 -20.254 -33.265 1.00 65.31 97 PRO A C 1
ATOM 689 O O . PRO A 1 97 ? 61.535 -19.378 -32.992 1.00 65.31 97 PRO A O 1
ATOM 692 N N . PRO A 1 98 ? 63.574 -19.935 -33.761 1.00 56.34 98 PRO A N 1
ATOM 693 C CA . PRO A 1 98 ? 63.941 -18.563 -34.089 1.00 56.34 98 PRO A CA 1
ATOM 694 C C . PRO A 1 98 ? 63.099 -18.085 -35.280 1.00 56.34 98 PRO A C 1
ATOM 696 O O . PRO A 1 98 ? 63.250 -18.592 -36.387 1.00 56.34 98 PRO A O 1
ATOM 699 N N . GLY A 1 99 ? 62.203 -17.114 -35.061 1.00 65.00 99 GLY A N 1
ATOM 700 C CA . GLY A 1 99 ? 61.469 -16.469 -36.160 1.00 65.00 99 GLY A CA 1
ATOM 701 C C . GLY A 1 99 ? 59.989 -16.147 -35.952 1.00 65.00 99 GLY A C 1
ATOM 702 O O . GLY A 1 99 ? 59.318 -15.854 -36.938 1.00 65.00 99 GLY A O 1
ATOM 703 N N . VAL A 1 100 ? 59.452 -16.155 -34.727 1.00 60.84 100 VAL A N 1
ATOM 704 C CA . VAL A 1 100 ? 58.076 -15.674 -34.503 1.00 60.84 100 VAL A CA 1
ATOM 705 C C . VAL A 1 100 ? 58.017 -14.172 -34.793 1.00 60.84 100 VAL A C 1
ATOM 707 O O . VAL A 1 100 ? 58.531 -13.359 -34.028 1.00 60.84 100 VAL A O 1
ATOM 710 N N . LYS A 1 101 ? 57.404 -13.797 -35.918 1.00 61.69 101 LYS A N 1
ATOM 711 C CA . LYS A 1 101 ? 57.048 -12.408 -36.214 1.00 61.69 101 LYS A CA 1
ATOM 712 C C . LYS A 1 101 ? 55.604 -12.187 -35.795 1.00 61.69 101 LYS A C 1
ATOM 714 O O . LYS A 1 101 ? 54.739 -12.994 -36.124 1.00 61.69 101 LYS A O 1
ATOM 719 N N . THR A 1 102 ? 55.349 -11.100 -35.078 1.00 56.78 102 THR A N 1
ATOM 720 C CA . THR A 1 102 ? 53.993 -10.624 -34.806 1.00 56.78 102 THR A CA 1
ATOM 721 C C . THR A 1 102 ? 53.327 -10.315 -36.143 1.00 56.78 102 THR A C 1
ATOM 723 O O . THR A 1 102 ? 53.672 -9.331 -36.794 1.00 56.78 102 THR A O 1
ATOM 726 N N . VAL A 1 103 ? 52.420 -11.183 -36.585 1.00 60.84 103 VAL A N 1
ATOM 727 C CA . VAL A 1 103 ? 51.557 -10.912 -37.734 1.00 60.84 103 VAL A CA 1
ATOM 728 C C . VAL A 1 103 ? 50.275 -10.313 -37.181 1.00 60.84 103 VAL A C 1
ATOM 730 O O . VAL A 1 103 ? 49.433 -11.018 -36.629 1.00 60.84 103 VAL A O 1
ATOM 733 N N . THR A 1 104 ? 50.156 -8.993 -37.286 1.00 52.84 104 THR A N 1
ATOM 734 C CA . THR A 1 104 ? 48.893 -8.290 -37.071 1.00 52.84 104 THR A CA 1
ATOM 735 C C . THR A 1 104 ? 48.128 -8.353 -38.386 1.00 52.84 104 THR A C 1
ATOM 737 O O . THR A 1 104 ? 48.328 -7.509 -39.254 1.00 52.84 104 THR A O 1
ATOM 740 N N . ASP A 1 105 ? 47.319 -9.392 -38.570 1.00 59.09 105 ASP A N 1
ATOM 741 C CA . ASP A 1 105 ? 46.442 -9.500 -39.735 1.00 59.09 105 ASP A CA 1
ATOM 742 C C . ASP A 1 105 ? 45.023 -9.041 -39.361 1.00 59.09 105 ASP A C 1
ATOM 744 O O . ASP A 1 105 ? 44.388 -9.674 -38.510 1.00 59.09 105 ASP A O 1
ATOM 748 N N . PRO A 1 106 ? 44.496 -7.949 -39.945 1.00 57.09 106 PRO A N 1
ATOM 749 C CA . PRO A 1 106 ? 43.088 -7.610 -39.831 1.00 57.09 106 PRO A CA 1
ATOM 750 C C . PRO A 1 106 ? 42.282 -8.505 -40.785 1.00 57.09 106 PRO A C 1
ATOM 752 O O . PRO A 1 106 ? 41.783 -8.057 -41.817 1.00 57.09 106 PRO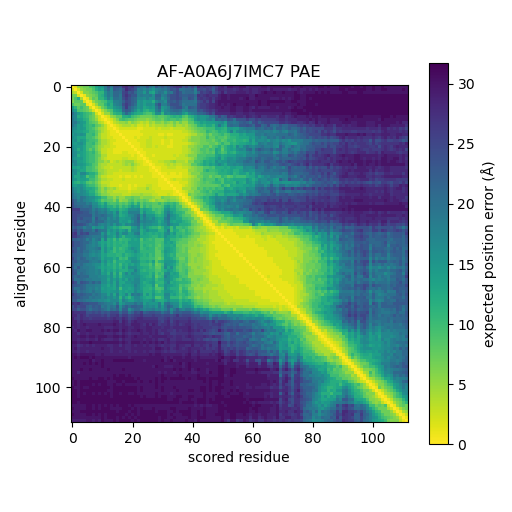 A O 1
ATOM 755 N N . THR A 1 107 ? 42.134 -9.788 -40.445 1.00 62.56 107 THR A N 1
ATOM 756 C CA . THR A 1 107 ? 41.189 -10.659 -41.154 1.00 62.56 107 THR A CA 1
ATOM 757 C C . THR A 1 107 ? 39.765 -10.172 -40.866 1.00 62.56 107 THR A C 1
ATOM 759 O O . THR A 1 107 ? 39.244 -10.292 -39.756 1.00 62.56 107 THR A O 1
ATOM 762 N N . THR A 1 108 ? 39.131 -9.618 -41.899 1.00 58.59 108 THR A N 1
ATOM 763 C CA . THR A 1 108 ? 37.693 -9.343 -41.950 1.00 58.59 108 THR A CA 1
ATOM 764 C C . THR A 1 108 ? 36.980 -10.661 -42.261 1.00 58.59 108 THR A C 1
ATOM 766 O O . THR A 1 108 ? 37.184 -11.226 -43.333 1.00 58.59 108 THR A O 1
ATOM 769 N N . ALA A 1 109 ? 36.178 -11.180 -41.328 1.00 50.16 109 ALA A N 1
ATOM 770 C CA . ALA A 1 109 ? 35.344 -12.363 -41.562 1.00 50.16 109 ALA A CA 1
ATOM 771 C C . ALA A 1 109 ? 33.978 -11.964 -42.174 1.00 50.16 109 ALA A C 1
ATOM 773 O O . ALA A 1 109 ? 33.471 -10.893 -41.832 1.00 50.16 109 ALA A O 1
ATOM 774 N N . PRO A 1 110 ? 33.361 -12.788 -43.049 1.00 57.78 110 PRO A N 1
ATOM 775 C CA . PRO A 1 110 ? 32.085 -12.467 -43.688 1.00 57.78 110 PRO A CA 1
ATOM 776 C C . PRO A 1 110 ? 30.897 -12.657 -42.734 1.00 57.78 110 PRO A C 1
ATOM 778 O O . PRO A 1 110 ? 30.889 -13.561 -41.898 1.00 57.78 110 PRO A O 1
ATOM 781 N N . VAL A 1 111 ? 29.893 -11.800 -42.907 1.00 50.34 111 VAL A N 1
ATOM 782 C CA . VAL A 1 111 ? 28.610 -11.770 -42.187 1.00 50.34 111 VAL A CA 1
ATOM 783 C C . VAL A 1 111 ? 27.676 -12.881 -42.713 1.00 50.34 111 VAL A C 1
ATOM 785 O O . VAL A 1 111 ? 27.599 -13.020 -43.936 1.00 50.34 111 VAL A O 1
ATOM 788 N N . PRO A 1 112 ? 26.982 -13.665 -41.856 1.00 53.28 112 PRO A N 1
ATOM 789 C CA . PRO A 1 112 ? 25.840 -14.490 -42.262 1.00 53.28 112 PRO A CA 1
ATOM 790 C C . PRO A 1 112 ? 24.543 -13.682 -42.413 1.00 53.28 112 PRO A C 1
ATOM 792 O O . PRO A 1 112 ? 24.326 -12.744 -41.611 1.00 53.28 112 PRO A O 1
#

Organism: NCBI:txid449393

Radius of gyration: 41.22 Å; Cα contacts (8 Å, |Δi|>4): 44; chains: 1; bounding box: 86×42×98 Å

Nearest PDB structures (foldseek):
  7mnu-assembly1_B  TM=9.074E-01  e=5.942E-01  Homo sapiens
  7mns-assembly1_B  TM=6.794E-01  e=2.540E-01  Homo sapiens
  7mnp-assembly2_D  TM=9.052E-01  e=8.467E-01  Homo sapiens
  7mnt-assembly2_D  TM=6.465E-01  e=6.378E-01  Homo sapiens
  4xxb-assembly1_B  TM=7.673E-01  e=1.981E+00  Homo sapiens

pLDDT: mean 77.44, std 15.97, range [46.41, 98.69]

Mean predicted aligned error: 18.21 Å

=== Feature glossary ===
Legend for the data blocks above and below:

— What the protein is —

The amino-acid sequence is the protein's primary structure: the linear order of residues from the N-terminus to the C-terminus, written in one-letter code. Everything else here — the 3D coordinates, the secondary structure, the domain annotations — is ultimately a consequence of this string.

Database cross-references. InterPro integrates a dozen domain/family signature databases into unified entries with residue-range hits. GO terms attach function/process/location labels with evidence codes. CATH codes position the fold in a four-level structural taxonomy. Organism is the NCBI-taxonomy species name.

— Where its atoms are —

The mmCIF block holds the 3D Cartesian coordinates of each backbone atom (N, Cα, C, O) in ångströms. mmCIF is the PDB's canonical archive format — a tagged-loop text representation of the atomic model.

The six renders are orthographic views along the three Cartesian axes in both directions. Representation (cartoon, sticks, or surface) and color scheme (sequence-rainbow or by-chain) vary across proteins so the training set covers all the common visualization conventions.

— Local backbone conformation —

Secondary structure is the local, repeating backbone conformation. DSSP classifies it into eight states by reading the hydrogen-bond network: three helix types (H, G, I), two β types (E, B), two non-regular types (T, S), and unstructured coil (-).

SS3 is a coarse helix/strand/coil call (letters a/b/c) made by the P-SEA algorithm from inter-Cα distances and dihedrals. It is less detailed than DSSP but needs only Cα positions.

Backbone dihedral angles. Every residue except chain termini has a φ (preceding-C → N → Cα → C) and a ψ (N → Cα → C → next-N). They are reported in degrees following the IUPAC sign convention. Secondary structure is essentially a statement about which (φ, ψ) basin each residue occupies.

— Global shape and packing —

The geometric summary reports three shape descriptors. Rg (radius of gyration) measures how spread out the Cα atoms are about their centre of mass; compact globular proteins have small Rg, elongated or unfolded ones large. Cα contacts (<8 Å, |i−j|>4) count long-range residue pairs in spatial proximity — high for tightly packed folds, near zero for rods or random coil. The bounding-box extents give the protein's footprint along x, y, z in Å.

Solvent accessibility: the surface area of each residue that a 1.4 Å water probe can touch, in Å². When only backbone atoms are present the absolute values are lower than full-atom SASA (side chains contribute most of the area) and are flagged as backbone-only.

Plot images: a contact map (which residues are close in 3D, as an N×N binary image), a Ramachandran scatter (backbone torsion angles, revealing secondary-structure composition at a glance), and — for AlphaFold structures — a PAE heatmap (pairwise prediction confidence).

— Structural neighborhood —

Foldseek's 3Di representation compresses backbone geometry into a per-residue letter drawn from a learned twenty-state alphabet. It captures the tertiary interaction pattern around each residue — which residues are packed against it in space, regardless of where they are in sequence.

Structural nearest neighbors (via Foldseek easy-search vs the PDB). Reported per hit: target PDB id, E-value, and alignment TM-score. A TM-score above ~0.5 is the conventional threshold for 'same fold'.

— Confidence and disorder —

pLDDT (predicted Local Distance Difference Test) is AlphaFold's per-residue confidence score, ranging from 0 to 100. Values above 90 indicate high confidence (typically well-packed cores); 70–90 is confident; 50–70 low confidence; below 50 usually means the region is disordered or the prediction is unreliable there. AlphaFold stores pLDDT in the mmCIF B-factor column.

For experimental (PDB) structures, the B-factor (temperature factor) quantifies the positional spread of each atom in the crystal — a combination of thermal vibration and static disorder — in units of Å². High B-factors mark flexible loops or poorly resolved regions; low B-factors mark the rigid, well-ordered core.

Predicted Aligned Error (PAE) is an AlphaFold confidence matrix: entry (i, j) is the expected error in the position of residue j, in ångströms, when the prediction is superimposed on the true structure at residue i. Low PAE within a block of residues means that block is internally rigid and well-predicted; high PAE between two blocks means their relative placement is uncertain even if each block individually is confident.